Protein AF-A0A5K0Z0L3-F1 (afdb_monomer)

Mean predicted aligned error: 8.78 Å

Structure (mmCIF, N/CA/C/O backbone):
data_AF-A0A5K0Z0L3-F1
#
_entry.id   AF-A0A5K0Z0L3-F1
#
loop_
_atom_site.group_PDB
_atom_site.id
_atom_site.type_symbol
_atom_site.label_atom_id
_atom_site.label_alt_id
_atom_site.label_comp_id
_atom_site.label_asym_id
_atom_site.label_entity_id
_atom_site.label_seq_id
_atom_site.pdbx_PDB_ins_code
_atom_site.Cartn_x
_atom_site.Cartn_y
_atom_site.Cartn_z
_atom_site.occupancy
_atom_site.B_iso_or_equiv
_atom_site.auth_seq_id
_atom_site.auth_comp_id
_atom_site.auth_asym_id
_atom_site.auth_atom_id
_atom_site.pdbx_PDB_model_num
ATOM 1 N N . VAL A 1 1 ? 3.896 -18.020 -33.752 1.00 56.53 1 VAL A N 1
ATOM 2 C CA . VAL A 1 1 ? 3.815 -16.964 -32.718 1.00 56.53 1 VAL A CA 1
ATOM 3 C C . VAL A 1 1 ? 4.162 -15.659 -33.408 1.00 56.53 1 VAL A C 1
ATOM 5 O O . VAL A 1 1 ? 5.143 -15.642 -34.136 1.00 56.53 1 VAL A O 1
ATOM 8 N N . THR A 1 2 ? 3.295 -14.654 -33.324 1.00 67.81 2 THR A N 1
ATOM 9 C CA . THR A 1 2 ? 3.439 -13.363 -34.019 1.00 67.81 2 THR A CA 1
ATOM 10 C C . THR A 1 2 ? 4.483 -12.477 -33.336 1.00 67.81 2 THR A C 1
ATOM 12 O O . THR A 1 2 ? 4.644 -12.548 -32.119 1.00 67.81 2 THR A O 1
ATOM 15 N N . GLU A 1 3 ? 5.171 -11.627 -34.102 1.00 67.88 3 GLU A N 1
ATOM 16 C CA . GLU A 1 3 ? 6.218 -10.717 -33.599 1.00 67.88 3 GLU A CA 1
ATOM 17 C C . GLU A 1 3 ? 5.723 -9.816 -32.455 1.00 67.88 3 GLU A C 1
ATOM 19 O O . GLU A 1 3 ? 6.422 -9.672 -31.457 1.00 67.88 3 GLU A O 1
ATOM 24 N N . ALA A 1 4 ? 4.470 -9.349 -32.514 1.00 66.62 4 ALA A N 1
ATOM 25 C CA . ALA A 1 4 ? 3.840 -8.557 -31.452 1.00 66.62 4 ALA A CA 1
ATOM 26 C C . ALA A 1 4 ? 3.779 -9.277 -30.087 1.00 66.62 4 ALA A C 1
ATOM 28 O O . ALA A 1 4 ? 3.965 -8.663 -29.038 1.00 66.62 4 ALA A O 1
ATOM 29 N N . ALA A 1 5 ? 3.559 -10.598 -30.073 1.00 63.69 5 ALA A N 1
ATOM 30 C CA . ALA A 1 5 ? 3.561 -11.370 -28.829 1.00 63.69 5 ALA A CA 1
ATOM 31 C C . ALA A 1 5 ? 4.983 -11.517 -28.259 1.00 63.69 5 ALA A C 1
ATOM 33 O O . ALA A 1 5 ? 5.173 -11.563 -27.046 1.00 63.69 5 ALA A O 1
ATOM 34 N N . GLN A 1 6 ? 5.988 -11.560 -29.132 1.00 62.72 6 GLN A N 1
ATOM 35 C CA . GLN A 1 6 ? 7.390 -11.717 -28.754 1.00 62.72 6 GLN A CA 1
ATOM 36 C C . GLN A 1 6 ? 8.013 -10.404 -28.251 1.00 62.72 6 GLN A C 1
ATOM 38 O O . GLN A 1 6 ? 8.853 -10.434 -27.352 1.00 62.72 6 GLN A O 1
ATOM 43 N N . GLU A 1 7 ? 7.579 -9.266 -28.793 1.00 60.47 7 GLU A N 1
ATOM 44 C CA . GLU A 1 7 ? 7.941 -7.923 -28.327 1.00 60.47 7 GLU A CA 1
ATOM 45 C C . GLU A 1 7 ? 7.349 -7.647 -26.941 1.00 60.47 7 GLU A C 1
ATOM 47 O O . GLU A 1 7 ? 8.108 -7.394 -26.006 1.00 60.47 7 GLU A O 1
ATOM 52 N N . SER A 1 8 ? 6.048 -7.908 -26.756 1.00 61.25 8 SER A N 1
ATOM 53 C CA . SER A 1 8 ? 5.396 -7.766 -25.445 1.00 61.25 8 SER A CA 1
ATOM 54 C C . SER A 1 8 ? 6.055 -8.621 -24.353 1.00 61.25 8 SER A C 1
ATOM 56 O O . SER A 1 8 ? 6.249 -8.167 -23.229 1.00 61.25 8 SER A O 1
ATOM 58 N N . ALA A 1 9 ? 6.482 -9.848 -24.675 1.00 62.12 9 ALA A N 1
ATOM 59 C CA . ALA A 1 9 ? 7.172 -10.722 -23.729 1.00 62.12 9 ALA A CA 1
ATOM 60 C C . ALA A 1 9 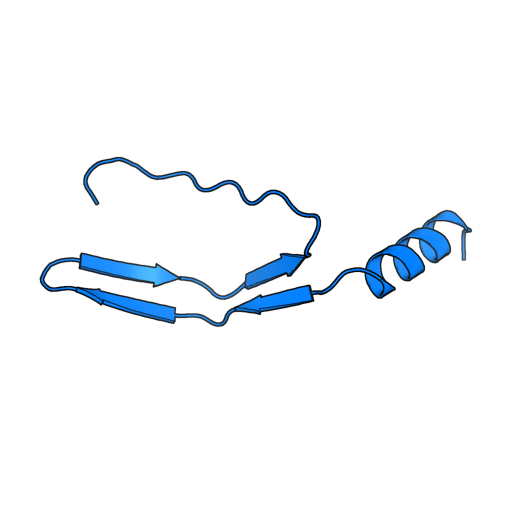? 8.569 -10.203 -23.334 1.00 62.12 9 ALA A C 1
ATOM 62 O O . ALA A 1 9 ? 8.988 -10.397 -22.193 1.00 62.12 9 ALA A O 1
ATOM 63 N N . LYS A 1 10 ? 9.285 -9.539 -24.253 1.00 59.00 10 LYS A N 1
ATOM 64 C CA . LYS A 1 10 ? 10.574 -8.885 -23.972 1.00 59.00 10 LYS A CA 1
ATOM 65 C C . LYS A 1 10 ? 10.403 -7.624 -23.133 1.00 59.00 10 LYS A C 1
ATOM 67 O O . LYS A 1 10 ? 11.172 -7.428 -22.199 1.00 59.00 10 LYS A O 1
ATOM 72 N N . GLU A 1 11 ? 9.396 -6.810 -23.432 1.00 58.78 11 GLU A N 1
ATOM 73 C CA . GLU A 1 11 ? 9.081 -5.602 -22.661 1.00 58.78 11 GLU A CA 1
ATOM 74 C C . GLU A 1 11 ? 8.718 -5.962 -21.212 1.00 58.78 11 GLU A C 1
ATOM 76 O O . GLU A 1 11 ? 9.298 -5.414 -20.273 1.00 58.78 11 GLU A O 1
ATOM 81 N N . ILE A 1 12 ? 7.878 -6.989 -21.014 1.00 59.59 12 ILE A N 1
ATOM 82 C CA . ILE A 1 12 ? 7.539 -7.532 -19.685 1.00 59.59 12 ILE A CA 1
ATOM 83 C C . ILE A 1 12 ? 8.785 -8.038 -18.934 1.00 59.59 12 ILE A C 1
ATOM 85 O O . ILE A 1 12 ? 8.834 -7.950 -17.710 1.00 59.59 12 ILE A O 1
ATOM 89 N N . GLN A 1 13 ? 9.795 -8.563 -19.638 1.00 63.28 13 GLN A N 1
ATOM 90 C CA . GLN A 1 13 ? 11.027 -9.072 -19.024 1.00 63.28 13 GLN A CA 1
ATOM 91 C C . GLN A 1 13 ? 11.931 -7.953 -18.482 1.00 63.28 13 GLN A C 1
ATOM 93 O O . GLN A 1 13 ? 12.692 -8.190 -17.544 1.00 63.28 13 GLN A O 1
ATOM 98 N N . THR A 1 14 ? 11.859 -6.751 -19.059 1.00 71.62 14 THR A N 1
ATOM 99 C CA . THR A 1 14 ? 12.670 -5.598 -18.640 1.00 71.62 14 THR A CA 1
ATOM 100 C C . THR A 1 14 ? 12.061 -4.775 -17.509 1.00 71.62 14 THR A C 1
ATOM 102 O O . THR A 1 14 ? 12.801 -4.042 -16.857 1.00 71.62 14 THR A O 1
ATOM 105 N N . TYR A 1 15 ? 10.757 -4.898 -17.245 1.00 81.81 15 TYR A N 1
ATOM 106 C CA . TYR A 1 15 ? 10.090 -4.140 -16.184 1.00 81.81 15 TYR A CA 1
ATOM 107 C C . TYR A 1 15 ? 10.225 -4.819 -14.825 1.00 81.81 15 TYR A C 1
ATOM 109 O O . TYR A 1 15 ? 9.927 -6.008 -14.662 1.00 81.81 15 TYR A O 1
ATOM 117 N N . ALA A 1 16 ? 10.624 -4.049 -13.814 1.00 85.38 16 ALA A N 1
ATOM 118 C CA . ALA A 1 16 ? 10.598 -4.540 -12.448 1.00 85.38 16 ALA A CA 1
ATOM 119 C 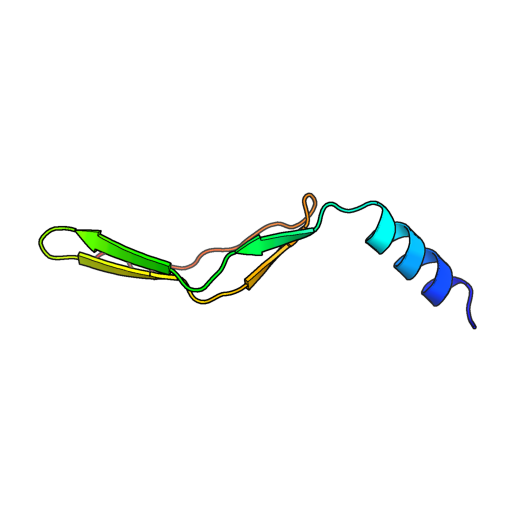C . ALA A 1 16 ? 9.141 -4.674 -11.983 1.00 85.38 16 ALA A C 1
ATOM 121 O O . ALA A 1 16 ? 8.372 -3.713 -12.008 1.00 85.38 16 ALA A O 1
ATOM 122 N N . ARG A 1 17 ? 8.757 -5.880 -11.550 1.00 88.38 17 ARG A N 1
ATOM 123 C CA . ARG A 1 17 ? 7.417 -6.177 -11.027 1.00 88.38 17 ARG A CA 1
ATOM 124 C C . ARG A 1 17 ? 7.448 -6.233 -9.507 1.00 88.38 17 ARG A C 1
ATOM 126 O O . ARG A 1 17 ? 8.070 -7.121 -8.922 1.00 88.38 17 ARG A O 1
ATOM 133 N N . TYR A 1 18 ? 6.727 -5.317 -8.876 1.00 91.31 18 TYR A N 1
ATOM 134 C CA . TYR A 1 18 ? 6.622 -5.209 -7.428 1.00 91.31 18 TYR A CA 1
ATOM 135 C C . TYR A 1 18 ? 5.290 -5.774 -6.967 1.00 91.31 18 TYR A C 1
ATOM 137 O O . TYR A 1 18 ? 4.237 -5.359 -7.440 1.00 91.31 18 TYR A O 1
ATOM 145 N N . LYS A 1 19 ? 5.341 -6.716 -6.027 1.00 94.75 19 LYS A N 1
ATOM 146 C CA . LYS A 1 19 ? 4.158 -7.278 -5.375 1.00 94.75 19 LYS A CA 1
ATOM 147 C C . LYS A 1 19 ? 4.078 -6.755 -3.955 1.00 94.75 19 LYS A C 1
ATOM 149 O O . LYS A 1 19 ? 5.096 -6.692 -3.267 1.00 94.75 19 LYS A O 1
ATOM 154 N N . TYR A 1 20 ? 2.875 -6.437 -3.508 1.00 95.31 20 TYR A N 1
ATOM 155 C CA . TYR A 1 20 ? 2.602 -6.106 -2.120 1.00 95.31 20 TYR A CA 1
ATOM 156 C C . TYR A 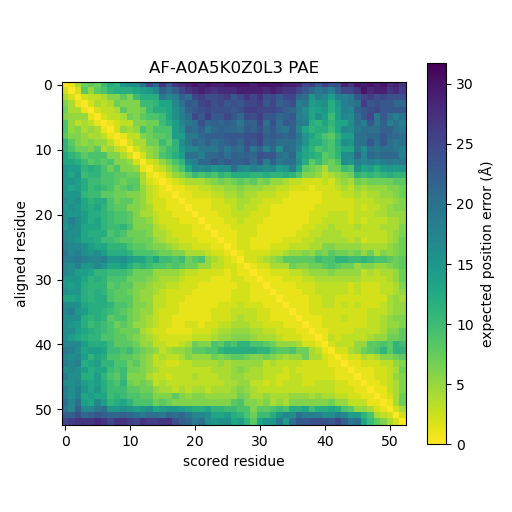1 20 ? 1.505 -7.029 -1.576 1.00 95.31 20 TYR A C 1
ATOM 158 O O . TYR A 1 20 ? 0.539 -7.323 -2.283 1.00 95.31 20 TYR A O 1
ATOM 166 N N . PRO A 1 21 ? 1.658 -7.536 -0.342 1.00 97.81 21 PRO A N 1
ATOM 167 C CA . PRO A 1 21 ? 0.689 -8.443 0.252 1.00 97.81 21 PRO A CA 1
ATOM 168 C C . PRO A 1 21 ? -0.536 -7.681 0.771 1.00 97.81 21 PRO A C 1
ATOM 170 O O . PRO A 1 21 ? -0.557 -6.451 0.824 1.00 97.81 21 PRO A O 1
ATOM 173 N N . THR A 1 22 ? -1.541 -8.425 1.234 1.00 98.06 22 THR A N 1
ATOM 174 C CA . THR A 1 22 ? -2.609 -7.835 2.048 1.00 98.06 22 THR A CA 1
ATOM 175 C C . THR A 1 22 ? -2.002 -7.290 3.342 1.00 98.06 22 THR A C 1
ATOM 177 O O . THR A 1 22 ? -1.345 -8.023 4.080 1.00 98.06 22 THR A O 1
ATOM 180 N N . MET A 1 23 ? -2.231 -6.009 3.631 1.00 98.00 23 MET A N 1
ATOM 181 C CA . MET A 1 23 ? -1.707 -5.320 4.811 1.00 98.00 23 MET A CA 1
ATOM 182 C C . MET A 1 23 ? -2.834 -4.625 5.569 1.00 98.00 23 MET A C 1
ATOM 184 O O . MET A 1 23 ? -3.838 -4.198 5.001 1.00 98.00 23 MET A O 1
ATOM 188 N N . THR A 1 24 ? -2.676 -4.509 6.882 1.00 97.25 24 THR A N 1
ATOM 189 C CA . THR A 1 24 ? -3.568 -3.715 7.730 1.00 97.25 24 THR A CA 1
ATOM 190 C C . THR A 1 24 ? -2.719 -2.777 8.562 1.00 97.25 24 THR A C 1
ATOM 192 O O . THR A 1 24 ? -1.785 -3.224 9.226 1.00 97.25 24 THR A O 1
ATOM 195 N N . LYS A 1 25 ? -3.050 -1.490 8.524 1.00 95.00 25 LYS A N 1
ATOM 196 C CA . LYS A 1 25 ? -2.467 -0.471 9.386 1.00 95.00 25 LYS A CA 1
ATOM 197 C C . LYS A 1 25 ? -3.572 0.103 10.262 1.00 95.00 25 LYS A C 1
ATOM 199 O O . LYS A 1 25 ? -4.588 0.562 9.748 1.00 95.00 25 LYS A O 1
ATOM 204 N N . THR A 1 26 ? -3.364 0.051 11.570 1.00 95.44 26 THR A N 1
ATOM 205 C CA . THR A 1 26 ? -4.300 0.579 12.562 1.00 95.44 26 THR A CA 1
ATOM 206 C C . THR A 1 26 ? -3.625 1.734 13.285 1.00 95.44 26 THR A C 1
ATOM 208 O O . THR A 1 26 ? -2.533 1.563 13.818 1.00 95.44 26 THR A O 1
ATOM 211 N N . GLU A 1 27 ? -4.283 2.882 13.288 1.00 92.38 27 GLU A N 1
ATOM 212 C CA . GLU A 1 27 ? -4.001 4.051 14.122 1.00 92.38 27 GLU A CA 1
ATOM 213 C C . GLU A 1 27 ? -5.214 4.261 15.049 1.00 92.38 27 GLU A C 1
ATOM 215 O O . GLU A 1 27 ? -6.251 3.634 14.841 1.00 92.38 27 GLU A O 1
ATOM 220 N N . GLU A 1 28 ? -5.100 5.119 16.067 1.00 89.81 28 GLU A N 1
ATOM 221 C CA . GLU A 1 28 ? -6.053 5.245 17.191 1.00 89.81 28 GLU A CA 1
ATOM 222 C C . GLU A 1 28 ? -7.538 5.037 16.824 1.00 89.81 28 GLU A C 1
ATOM 224 O O . GLU A 1 28 ? -8.176 4.135 17.363 1.00 89.81 28 GLU A O 1
ATOM 229 N N . ASN A 1 29 ? -8.060 5.796 15.855 1.00 88.12 29 ASN A N 1
ATOM 230 C CA . ASN A 1 29 ? -9.444 5.681 15.373 1.00 88.12 29 ASN A CA 1
ATOM 231 C C . ASN A 1 29 ? -9.545 5.321 13.882 1.00 88.12 29 ASN A C 1
ATOM 233 O O . ASN A 1 29 ? -10.611 5.446 13.287 1.00 88.12 29 ASN A O 1
ATOM 237 N N . PHE A 1 30 ? -8.446 4.885 13.265 1.00 88.50 30 PHE A N 1
ATOM 238 C CA . PHE A 1 30 ? -8.371 4.682 11.822 1.00 88.50 30 PHE A CA 1
ATOM 239 C C . PHE A 1 30 ? -7.812 3.305 11.482 1.00 88.50 30 PHE A C 1
ATOM 241 O O . PHE A 1 30 ? -6.788 2.874 12.011 1.00 88.50 30 PHE A O 1
ATOM 248 N N . LYS A 1 31 ? -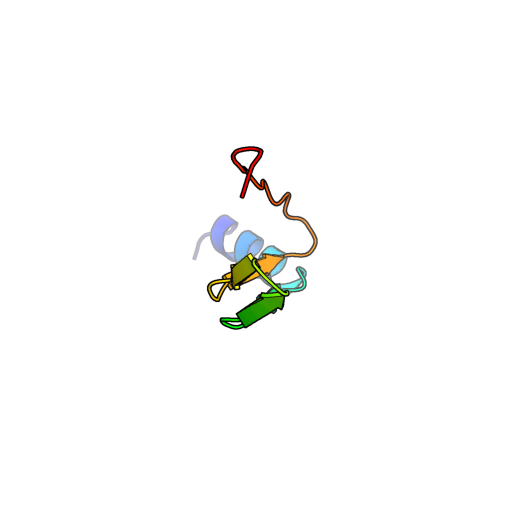8.464 2.607 10.552 1.00 92.88 31 LYS A N 1
ATOM 249 C CA . LYS A 1 31 ? -8.011 1.301 10.073 1.00 92.88 31 LYS A CA 1
ATOM 250 C C . LYS A 1 31 ? -7.935 1.296 8.556 1.00 92.88 31 LYS A C 1
ATOM 252 O O . LYS A 1 31 ? -8.950 1.185 7.874 1.00 92.88 31 LYS A O 1
ATOM 257 N N . LEU A 1 32 ? -6.713 1.311 8.038 1.00 93.38 32 LEU A N 1
ATOM 258 C CA . LEU A 1 32 ? -6.442 1.132 6.620 1.00 93.38 32 LEU A CA 1
ATOM 259 C C . LEU A 1 32 ? -6.218 -0.345 6.314 1.00 93.38 32 LEU A C 1
ATOM 261 O O . LEU A 1 32 ? -5.324 -0.983 6.875 1.00 93.38 32 LEU A O 1
ATOM 265 N N . ARG A 1 33 ? -6.996 -0.881 5.376 1.00 95.88 33 ARG A N 1
ATOM 266 C CA . ARG A 1 33 ? -6.767 -2.205 4.796 1.00 95.88 33 ARG A CA 1
ATOM 267 C C . ARG A 1 33 ? -6.287 -2.047 3.359 1.00 95.88 33 ARG A C 1
ATOM 269 O O . ARG A 1 33 ? -7.033 -1.571 2.512 1.00 95.88 33 ARG A O 1
ATOM 276 N N . VAL A 1 34 ? -5.069 -2.503 3.091 1.00 96.00 34 VAL A N 1
ATOM 277 C CA . VAL A 1 34 ? -4.517 -2.628 1.739 1.00 96.00 34 VAL A CA 1
ATOM 278 C C . VAL A 1 34 ? -4.732 -4.068 1.287 1.00 96.00 34 VAL A C 1
ATOM 280 O O . VAL A 1 34 ? -4.354 -5.003 1.993 1.00 96.00 34 VAL A O 1
ATOM 283 N N . VAL A 1 35 ? -5.380 -4.260 0.143 1.00 97.06 35 VAL A N 1
ATOM 284 C CA . VAL A 1 35 ? -5.544 -5.584 -0.480 1.00 97.06 35 VAL A CA 1
ATOM 285 C C . VAL A 1 35 ? -4.291 -5.899 -1.286 1.00 97.06 35 VAL A C 1
ATOM 287 O O . VAL A 1 35 ? -3.671 -4.980 -1.799 1.00 97.06 35 VAL A O 1
ATOM 290 N N . GLU A 1 36 ? -3.901 -7.169 -1.371 1.00 98.06 36 GLU A N 1
ATOM 291 C CA . GLU A 1 36 ? -2.752 -7.579 -2.184 1.00 98.06 36 GLU A CA 1
ATOM 292 C C . GLU A 1 36 ? -2.850 -7.109 -3.643 1.00 98.06 36 GLU A C 1
ATOM 294 O O . GLU A 1 36 ? -3.936 -7.041 -4.223 1.00 98.06 36 GLU A O 1
ATOM 299 N N . GLY A 1 37 ? -1.701 -6.813 -4.242 1.00 95.25 37 GLY A N 1
ATOM 300 C CA . GLY A 1 37 ? -1.635 -6.358 -5.621 1.00 95.25 37 GLY A CA 1
ATOM 301 C C . GLY A 1 37 ? -0.210 -6.260 -6.140 1.00 95.25 37 GLY A C 1
ATOM 302 O O . GLY A 1 37 ? 0.762 -6.621 -5.471 1.00 95.25 37 GLY A O 1
ATOM 303 N N . GLU A 1 38 ? -0.088 -5.777 -7.370 1.00 94.69 38 GLU A N 1
ATOM 304 C CA . GLU A 1 38 ? 1.197 -5.603 -8.029 1.00 94.69 38 GLU A CA 1
ATOM 305 C C . GLU A 1 38 ? 1.206 -4.398 -8.959 1.00 94.69 38 GLU A C 1
ATOM 307 O O . GLU A 1 38 ? 0.162 -3.984 -9.459 1.00 94.69 38 GLU A O 1
ATOM 312 N N . PHE A 1 39 ? 2.393 -3.842 -9.179 1.00 91.69 39 PHE A N 1
ATOM 313 C CA . PHE A 1 39 ? 2.624 -2.775 -10.147 1.00 91.69 39 PHE A CA 1
ATOM 314 C C . PHE A 1 39 ? 4.018 -2.906 -10.765 1.00 91.69 39 PHE A C 1
ATOM 316 O O . PHE A 1 39 ? 4.901 -3.571 -10.208 1.00 91.69 39 PHE A O 1
ATOM 323 N N . THR A 1 40 ? 4.216 -2.274 -11.919 1.00 91.88 40 THR A N 1
ATOM 324 C CA . THR A 1 40 ? 5.525 -2.171 -12.577 1.00 91.88 40 THR A CA 1
ATOM 325 C C . THR A 1 40 ? 6.118 -0.772 -12.432 1.00 91.88 40 THR A C 1
ATOM 327 O O . THR A 1 40 ? 5.393 0.207 -12.266 1.00 91.88 40 THR A O 1
ATOM 330 N N . ASP A 1 41 ? 7.436 -0.661 -12.547 1.00 85.62 41 ASP A N 1
ATOM 331 C CA . ASP A 1 41 ? 8.210 0.589 -12.478 1.00 85.62 41 ASP A CA 1
ATOM 332 C C . ASP A 1 41 ? 7.794 1.702 -13.466 1.00 85.62 41 ASP A C 1
ATOM 334 O O . ASP A 1 41 ? 8.093 2.866 -13.209 1.00 85.62 41 ASP A O 1
ATOM 338 N N . ILE A 1 42 ? 7.082 1.383 -14.556 1.00 84.25 42 ILE A N 1
ATOM 339 C CA . ILE A 1 42 ? 6.641 2.362 -15.582 1.00 84.25 42 ILE A CA 1
ATOM 340 C C . ILE A 1 42 ? 5.124 2.664 -15.526 1.00 84.25 42 ILE A C 1
ATOM 342 O O . ILE A 1 42 ? 4.569 3.330 -16.398 1.00 84.25 42 ILE A O 1
ATOM 346 N N . GLN A 1 43 ? 4.407 2.198 -14.501 1.00 86.19 43 GLN A N 1
ATOM 347 C CA . GLN A 1 43 ? 2.964 2.440 -14.383 1.00 86.19 43 GLN A CA 1
ATOM 348 C C . GLN A 1 43 ? 2.630 3.682 -13.551 1.00 86.19 43 GLN A C 1
ATOM 350 O O . GLN A 1 43 ? 3.239 3.951 -12.517 1.00 86.19 43 GLN A O 1
ATOM 355 N N . ILE A 1 44 ? 1.588 4.403 -13.972 1.00 90.19 44 ILE A N 1
ATOM 356 C CA . ILE A 1 44 ? 0.944 5.437 -13.155 1.00 90.19 44 ILE A CA 1
ATOM 357 C C . ILE A 1 44 ? -0.136 4.762 -12.309 1.00 90.19 44 ILE A C 1
ATOM 359 O O . ILE A 1 44 ? -1.046 4.131 -12.846 1.00 90.19 44 ILE A O 1
ATOM 363 N N . ILE A 1 45 ? -0.054 4.919 -10.988 1.00 89.62 45 ILE A N 1
ATOM 364 C CA . ILE A 1 45 ? -1.070 4.432 -10.051 1.00 89.62 45 ILE A CA 1
ATOM 365 C C . ILE A 1 45 ? -2.013 5.588 -9.718 1.00 89.62 45 ILE A C 1
ATOM 367 O O . ILE A 1 45 ? -1.582 6.621 -9.208 1.00 89.62 45 ILE A O 1
ATOM 371 N N . VAL A 1 46 ? -3.306 5.407 -9.988 1.00 94.44 46 VAL A N 1
ATOM 372 C CA . VAL A 1 46 ? -4.351 6.370 -9.623 1.00 94.44 46 VAL A CA 1
ATOM 373 C C . VAL A 1 46 ? -4.982 5.936 -8.306 1.00 94.44 46 VAL A C 1
ATOM 375 O O . VAL A 1 46 ? -5.465 4.811 -8.187 1.00 94.44 46 VAL A O 1
ATOM 378 N N . MET A 1 47 ? -4.996 6.836 -7.326 1.00 91.94 47 MET A N 1
ATOM 379 C CA . MET A 1 47 ? -5.669 6.633 -6.046 1.00 91.94 47 MET A CA 1
ATOM 380 C C . MET A 1 47 ? -6.806 7.641 -5.925 1.00 91.94 47 MET A C 1
ATOM 382 O O . MET A 1 47 ? -6.591 8.843 -6.073 1.00 91.94 47 MET A O 1
ATOM 386 N N . LEU A 1 48 ? -8.012 7.138 -5.674 1.00 92.44 48 LEU A N 1
ATOM 387 C CA . LEU 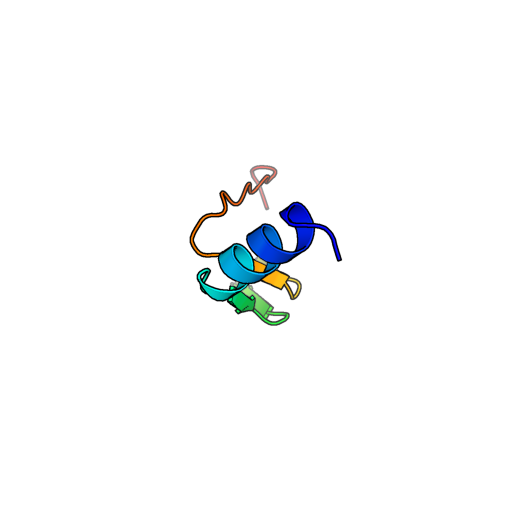A 1 48 ? -9.201 7.942 -5.418 1.00 92.44 48 LEU A CA 1
ATOM 388 C C . LEU A 1 48 ? -9.633 7.709 -3.975 1.00 92.44 48 LEU A C 1
ATOM 390 O O . LEU A 1 48 ? -9.616 6.575 -3.496 1.00 92.44 48 LEU A O 1
ATOM 394 N N . TRP A 1 49 ? -10.003 8.786 -3.297 1.00 88.06 49 TRP A N 1
ATOM 395 C CA . TRP A 1 49 ? -10.394 8.772 -1.895 1.00 88.06 49 TRP A CA 1
ATO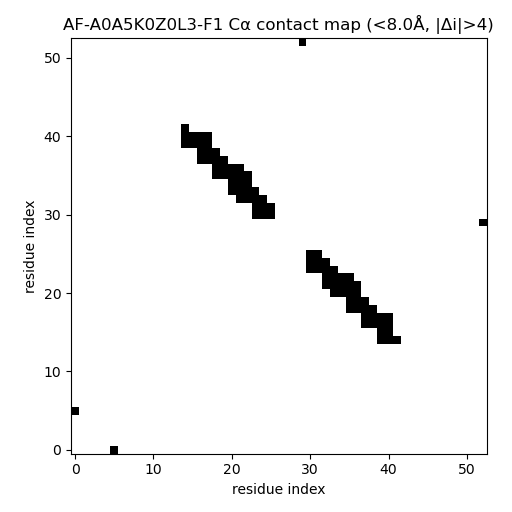M 396 C C . TRP A 1 49 ? -11.430 9.879 -1.637 1.00 88.06 49 TRP A C 1
ATOM 398 O O .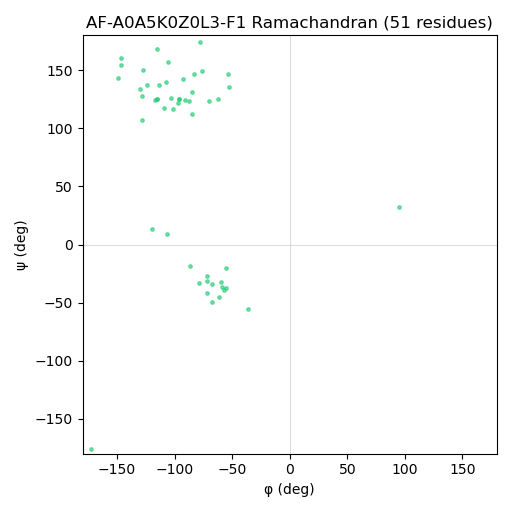 TRP A 1 49 ? -11.363 10.950 -2.238 1.00 88.06 49 TRP A O 1
ATOM 408 N N . GLU A 1 50 ? -12.401 9.593 -0.770 1.00 90.00 50 GLU A N 1
ATOM 409 C CA . GLU A 1 50 ? -13.347 10.540 -0.174 1.00 90.00 50 GLU A CA 1
ATOM 410 C C . GLU A 1 50 ? -12.750 11.225 1.066 1.00 90.00 50 GLU A C 1
ATOM 412 O O . GLU A 1 50 ? -12.564 10.579 2.091 1.00 90.00 50 GLU A O 1
ATOM 417 N N . ASN A 1 51 ? -12.481 12.532 1.022 1.00 80.88 51 ASN A N 1
ATOM 418 C CA . ASN A 1 51 ? -12.010 13.260 2.208 1.00 80.88 51 ASN A CA 1
ATOM 419 C C . ASN A 1 51 ? -12.960 13.042 3.414 1.00 80.88 51 ASN A C 1
ATOM 421 O O . ASN A 1 51 ? -14.168 13.167 3.239 1.00 80.88 51 ASN A O 1
ATOM 425 N N . GLU A 1 52 ? -12.392 12.789 4.609 1.00 65.94 52 GLU A N 1
ATOM 426 C CA . GLU A 1 52 ? -13.044 12.407 5.896 1.00 65.94 52 GLU A CA 1
ATOM 427 C C . GLU A 1 52 ? -13.132 10.897 6.231 1.00 65.94 52 GLU A C 1
ATOM 429 O O . GLU A 1 52 ? -14.052 10.459 6.920 1.00 65.94 52 GLU A O 1
ATOM 434 N N . THR A 1 53 ? -12.147 10.093 5.808 1.00 57.69 53 THR A N 1
ATOM 435 C CA . THR A 1 53 ? -11.942 8.716 6.322 1.00 57.69 53 THR A CA 1
ATOM 436 C C . THR A 1 53 ? -10.863 8.654 7.391 1.00 57.69 53 THR A C 1
ATOM 438 O O . THR A 1 53 ? -9.854 9.381 7.240 1.00 57.69 53 THR A O 1
#

InterPro domains:
  IPR013283 RLI1 [PTHR19248] (1-53)

Foldseek 3Di:
DDPVVVVVVVVVVPWDKDKDDFDWDDDPPDIDTDHIDIDTPPDDDDDDDDPPD

Secondary structure (DSSP, 8-state):
--HHHHHHHHHHHHSPEEEE--EEEEETTEEEEEPPEEEETTPPPP----S--

Organism: NCBI:txid210225

pLDDT: mean 83.07, std 14.04, range [56.53, 98.06]

Solvent-accessible surface area (backbone atoms only — not comparable to full-atom values): 3650 Å² total; per-residue (Å²): 133,58,69,70,62,56,49,53,57,52,55,59,69,72,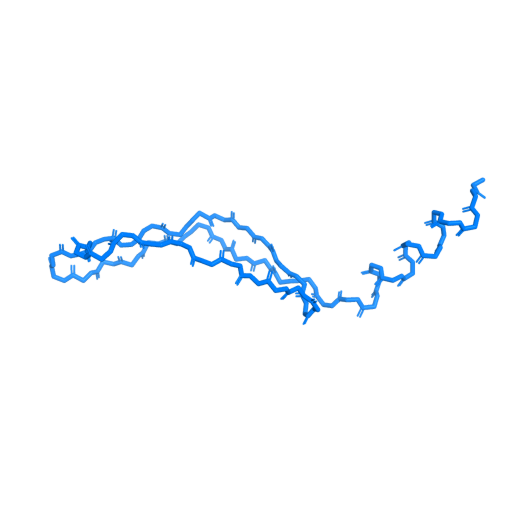49,57,75,48,75,47,69,68,44,77,50,76,52,100,92,46,76,52,75,45,72,57,50,72,52,45,80,88,61,88,84,86,84,85,82,71,92,92,121

Radius of gyration: 17.19 Å; Cα contacts (8 Å, |Δi|>4): 44; chains: 1; bounding box: 26×30×51 Å

Sequence (53 aa):
VTEAA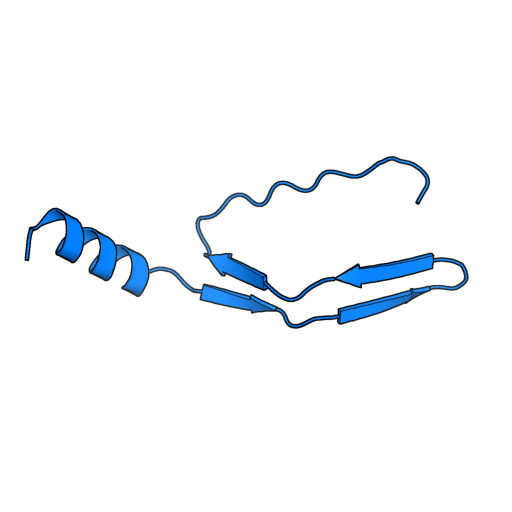QESAKEIQTYARYKYPTMTKTEENFKLRVVEGEFTDIQIIVMLWENET

Nearest PDB structures (foldseek):
  6o8z-assembly1_U  TM=3.986E-01  e=6.131E+00  Enterococcus faecalis
  3jcj-assembly1_S  TM=3.033E-01  e=4.328E+00  Escherichia coli
  6o8x-assembly1_U  TM=3.362E-01  e=8.683E+00  Enterococcus faecalis